Protein AF-A0A0B2SBH2-F1 (afdb_monomer)

Organism: Glycine soja (NCBI:txid3848)

Foldseek 3Di:
DDDPPPLQPKDKDFFACVVCPVNTDQKDFDWDDPDPVDTDTQDIDGDDRDHTIDIDGSPPPPPD

Sequence (64 aa):
MWGFILLWQLIVLFLVFKLDESYTPSKVSIRAGDGFHNLKEIKTVELVKPTGWVYLSLSGADPR

Inte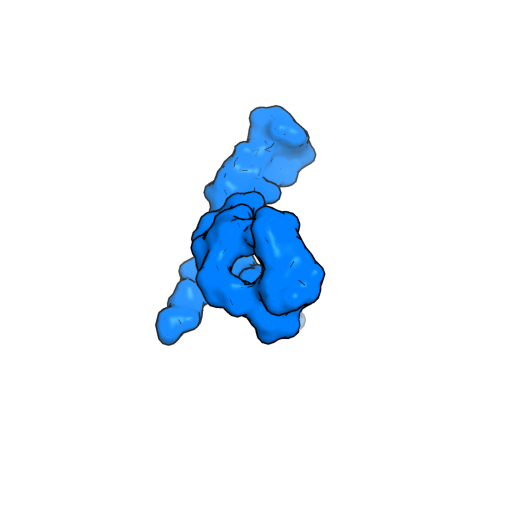rPro domains:
  IPR004939 APC10/DOC domain [PF03256] (10-60)
  IPR004939 APC10/DOC domain [PS51284] (1-64)
  IPR008979 Galactose-binding-like domain superfamily [SSF49785] (11-60)
  IPR016901 Anaphase-promoting complex subunit APC10/Doc1 [PTHR12936] (9-61)

Solvent-accessible surface area (backbone atoms only — not comparable to full-atom values): 4337 Å² total; per-residue (Å²): 137,87,76,87,81,79,84,75,50,66,48,76,46,79,40,45,27,92,80,48,50,91,74,44,71,53,63,49,79,44,64,53,59,97,45,91,92,56,55,39,81,78,49,76,48,80,42,82,72,47,76,46,81,44,80,44,69,69,54,91,73,77,84,122

Radius of gyration: 14.82 Å; Cα contacts (8 Å, |Δi|>4): 83; chains: 1; bounding box: 32×23×49 Å

Mean predicted aligned error: 7.09 Å

Structure (mmCIF, N/CA/C/O backbone):
data_AF-A0A0B2SBH2-F1
#
_entry.id   AF-A0A0B2SBH2-F1
#
loop_
_atom_site.group_PDB
_atom_site.id
_atom_site.type_symbol
_atom_site.label_atom_id
_atom_site.label_alt_id
_atom_site.label_comp_id
_atom_site.label_as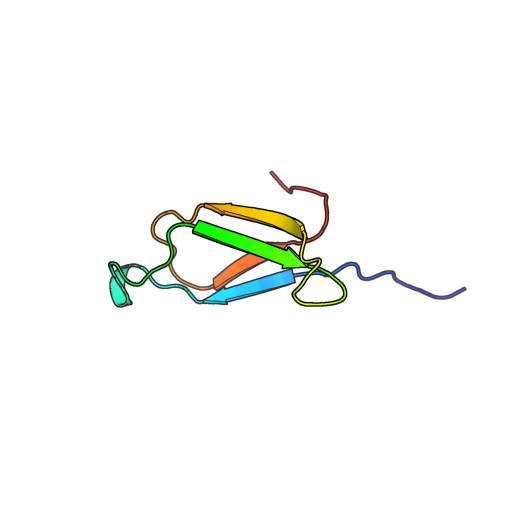ym_id
_atom_site.label_entity_id
_atom_site.label_seq_id
_atom_site.pdbx_PDB_ins_code
_atom_site.Cartn_x
_atom_site.Cartn_y
_atom_site.Cartn_z
_atom_site.occupancy
_atom_site.B_iso_or_equiv
_atom_site.auth_seq_id
_atom_site.auth_comp_id
_atom_site.auth_asym_id
_atom_site.auth_atom_id
_atom_site.pdbx_PDB_model_num
ATOM 1 N N . MET A 1 1 ? -4.594 -17.198 -34.488 1.00 41.00 1 MET A N 1
ATOM 2 C CA . MET A 1 1 ? -3.569 -16.381 -33.805 1.00 41.00 1 MET A CA 1
ATOM 3 C C . MET A 1 1 ? -4.189 -15.92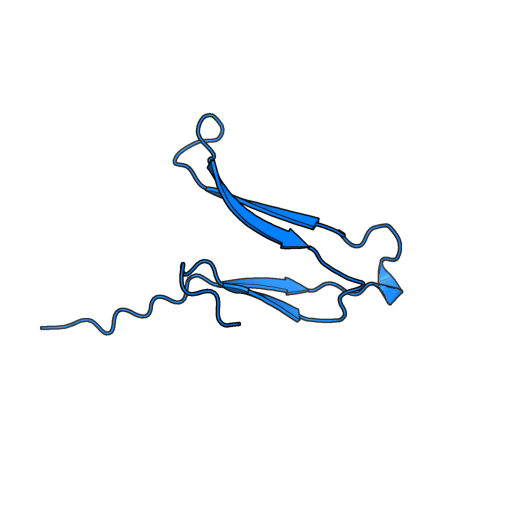0 -32.490 1.00 41.00 1 MET A C 1
ATOM 5 O O . MET A 1 1 ? -4.968 -14.987 -32.500 1.00 41.00 1 MET A O 1
ATOM 9 N N . TRP A 1 2 ? -4.304 -16.837 -31.528 1.00 40.62 2 TRP A N 1
ATOM 10 C CA . TRP A 1 2 ? -3.419 -16.974 -30.357 1.00 40.62 2 TRP A CA 1
ATOM 11 C C . TRP A 1 2 ? -3.416 -15.726 -29.470 1.00 40.62 2 TRP A C 1
ATOM 13 O O . TRP A 1 2 ? -2.823 -14.718 -29.832 1.00 40.62 2 TRP A O 1
ATOM 23 N N . GLY A 1 3 ? -4.037 -15.853 -28.294 1.00 44.88 3 GLY A N 1
ATOM 24 C CA . GLY A 1 3 ? -3.793 -14.974 -27.154 1.00 44.88 3 GLY A CA 1
ATOM 25 C C . GLY A 1 3 ? -5.046 -14.317 -26.593 1.00 44.88 3 GLY A C 1
ATOM 26 O O . GLY A 1 3 ? -5.321 -13.158 -26.878 1.00 44.88 3 GLY A O 1
ATOM 27 N N . PHE A 1 4 ? -5.763 -15.027 -25.722 1.00 47.88 4 PHE A N 1
ATOM 28 C CA . PHE A 1 4 ? -6.505 -14.367 -24.651 1.00 47.88 4 PHE A CA 1
ATOM 29 C C . PHE A 1 4 ? -5.496 -13.541 -23.844 1.00 47.88 4 PHE A C 1
ATOM 31 O O . PHE A 1 4 ? -4.707 -14.096 -23.081 1.00 47.88 4 PHE A O 1
ATOM 38 N N . ILE A 1 5 ? -5.472 -12.225 -24.040 1.00 53.47 5 ILE A N 1
ATOM 39 C CA . ILE A 1 5 ? -4.691 -11.317 -23.201 1.00 53.47 5 ILE A CA 1
ATOM 40 C C . ILE A 1 5 ? -5.457 -11.180 -21.878 1.00 53.47 5 ILE A C 1
ATOM 42 O O . ILE A 1 5 ? -6.304 -10.310 -21.699 1.00 53.47 5 ILE A O 1
ATOM 46 N N . LEU A 1 6 ? -5.203 -12.110 -20.957 1.00 51.00 6 LEU A N 1
ATOM 47 C CA . LEU A 1 6 ? -5.634 -12.023 -19.564 1.00 51.00 6 LEU A CA 1
ATOM 48 C C . LEU A 1 6 ? -4.807 -10.920 -18.881 1.00 51.00 6 LEU A C 1
ATOM 50 O O . LEU A 1 6 ? -3.778 -11.191 -18.270 1.00 51.00 6 LEU A O 1
ATOM 54 N N . LEU A 1 7 ? -5.243 -9.662 -18.990 1.00 54.16 7 LEU A N 1
ATOM 55 C CA . LEU A 1 7 ? -4.704 -8.543 -18.202 1.00 54.16 7 LEU A CA 1
ATOM 56 C C . LEU A 1 7 ? -5.217 -8.628 -16.756 1.00 54.16 7 LEU A C 1
ATOM 58 O O . LEU A 1 7 ? -5.992 -7.786 -16.318 1.00 54.16 7 LEU A O 1
ATOM 62 N N . TRP A 1 8 ? -4.805 -9.647 -16.002 1.00 60.31 8 TRP A N 1
ATOM 63 C CA . TRP A 1 8 ? -5.078 -9.729 -14.561 1.00 60.31 8 TRP A CA 1
ATOM 64 C C . TRP A 1 8 ? -3.855 -9.270 -13.775 1.00 60.31 8 TRP A C 1
ATOM 66 O O . TRP A 1 8 ? -3.150 -10.059 -13.155 1.00 60.31 8 TRP A O 1
ATOM 76 N N . GLN A 1 9 ? -3.577 -7.969 -13.823 1.00 85.06 9 GLN A N 1
ATOM 77 C CA . GLN A 1 9 ? -2.609 -7.359 -12.916 1.00 85.06 9 GLN A CA 1
ATOM 78 C C . GLN A 1 9 ? -3.345 -6.978 -11.627 1.00 85.06 9 GLN A C 1
ATOM 80 O O . GLN A 1 9 ? -3.957 -5.914 -11.544 1.00 85.06 9 GLN A O 1
ATOM 85 N N . LEU A 1 10 ? -3.335 -7.881 -10.646 1.00 89.50 10 LEU A N 1
ATOM 86 C CA . LEU A 1 10 ? -4.080 -7.753 -9.394 1.00 89.50 10 LEU A CA 1
ATOM 87 C C . LEU A 1 10 ? -3.152 -7.960 -8.195 1.00 89.50 10 LEU A C 1
ATOM 89 O O . LEU A 1 10 ? -2.475 -8.981 -8.104 1.00 89.50 10 LEU A O 1
ATOM 93 N N . ILE A 1 11 ? -3.153 -7.012 -7.259 1.00 92.88 11 ILE A N 1
ATOM 94 C CA . ILE A 1 11 ? -2.532 -7.167 -5.938 1.00 92.88 11 ILE A CA 1
ATOM 95 C C . ILE A 1 11 ? -3.644 -7.460 -4.934 1.00 92.88 11 ILE A C 1
ATOM 97 O O . ILE A 1 11 ? -4.658 -6.768 -4.928 1.00 92.88 11 ILE A O 1
ATOM 101 N N . VAL A 1 12 ? -3.463 -8.465 -4.078 1.00 94.88 12 VAL A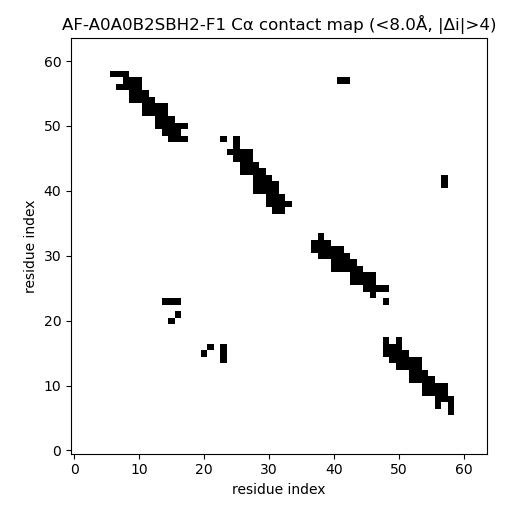 N 1
ATOM 102 C CA . VAL A 1 12 ? -4.433 -8.801 -3.028 1.00 94.88 12 VAL A CA 1
ATOM 103 C C . VAL A 1 12 ? -3.754 -8.713 -1.665 1.00 94.88 12 VAL A C 1
ATOM 105 O O . VAL A 1 12 ? -2.707 -9.320 -1.456 1.00 94.88 12 VAL A O 1
ATOM 108 N N . LEU A 1 13 ? -4.339 -7.947 -0.747 1.00 95.81 13 LEU A N 1
ATOM 109 C CA . LEU A 1 13 ? -3.860 -7.766 0.626 1.00 95.81 13 LEU A CA 1
ATOM 110 C C . LEU A 1 13 ? -4.900 -8.325 1.596 1.00 95.81 13 LEU A C 1
ATOM 112 O O . LEU A 1 13 ? -6.088 -8.099 1.398 1.00 95.81 13 LEU A O 1
ATOM 116 N N . PHE A 1 14 ? -4.487 -9.021 2.651 1.00 96.81 14 PHE A N 1
ATOM 117 C CA . PHE A 1 14 ? -5.393 -9.382 3.743 1.00 96.81 14 PHE A CA 1
ATOM 118 C C . PHE A 1 14 ? -5.184 -8.409 4.897 1.00 96.81 14 PHE A C 1
ATOM 120 O O . PHE A 1 14 ? -4.087 -8.346 5.444 1.00 96.81 14 PHE A O 1
ATOM 127 N N . LEU A 1 15 ? -6.211 -7.631 5.235 1.00 97.62 15 LEU A N 1
ATOM 128 C CA . LEU A 1 15 ? -6.132 -6.571 6.238 1.00 97.62 15 LEU A CA 1
ATOM 129 C C . LEU A 1 15 ? -7.337 -6.651 7.170 1.00 97.62 15 LEU A C 1
ATOM 131 O O . LEU A 1 15 ? -8.474 -6.722 6.702 1.00 97.62 15 LEU A O 1
ATOM 135 N N . VAL A 1 16 ? -7.116 -6.614 8.483 1.00 97.69 16 VAL A N 1
ATOM 136 C CA . VAL A 1 16 ? -8.199 -6.702 9.471 1.00 97.69 16 VAL A CA 1
ATOM 137 C C . VAL A 1 16 ? -8.025 -5.626 10.534 1.00 97.69 16 VAL A C 1
ATOM 139 O O . VAL A 1 16 ? -7.353 -5.822 11.541 1.00 97.69 16 VAL A O 1
ATOM 142 N N . PHE A 1 17 ? -8.724 -4.502 10.358 1.00 97.50 17 PHE A N 1
ATOM 143 C CA . PHE A 1 17 ? -8.611 -3.344 11.247 1.00 97.50 17 PHE A CA 1
ATOM 144 C C . PHE A 1 17 ? -8.887 -3.662 12.717 1.00 97.50 17 PHE A C 1
ATOM 146 O O . PHE A 1 17 ? -8.236 -3.126 13.603 1.0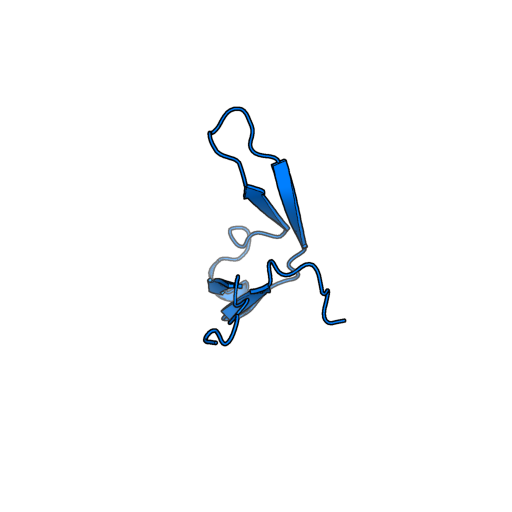0 97.50 17 PHE A O 1
ATOM 153 N N . LYS A 1 18 ? -9.855 -4.539 12.995 1.00 96.88 18 LYS A N 1
ATOM 154 C CA . LYS A 1 18 ? -10.188 -4.917 14.376 1.00 96.88 18 LYS A CA 1
ATOM 155 C C . LYS A 1 18 ? -9.106 -5.754 15.063 1.00 96.88 18 LYS A C 1
ATOM 157 O O . LYS A 1 18 ? -9.133 -5.832 16.282 1.00 96.88 18 LYS A O 1
ATOM 162 N N . LEU A 1 19 ? -8.238 -6.416 14.298 1.00 97.50 19 LEU A N 1
ATOM 163 C CA . LEU A 1 19 ? -7.176 -7.266 14.832 1.00 97.50 19 LEU A CA 1
ATOM 164 C C . LEU A 1 19 ? -5.877 -6.472 15.002 1.00 97.50 19 LEU A C 1
ATOM 166 O O . LEU A 1 19 ? -5.233 -6.586 16.037 1.00 9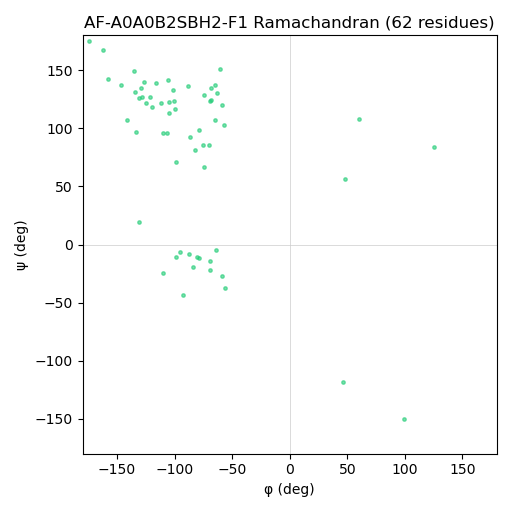7.50 19 LEU A O 1
ATOM 170 N N . ASP A 1 20 ? -5.536 -5.652 14.003 1.00 97.44 20 ASP A N 1
ATOM 171 C CA . ASP A 1 20 ? -4.253 -4.941 13.936 1.00 97.44 20 ASP A CA 1
ATOM 172 C C . ASP A 1 20 ? -4.339 -3.478 14.419 1.00 97.44 20 ASP A C 1
ATOM 174 O O . ASP A 1 20 ? -3.319 -2.813 14.591 1.00 97.44 20 ASP A O 1
ATOM 178 N N . GLU A 1 21 ? -5.545 -2.945 14.636 1.00 95.12 21 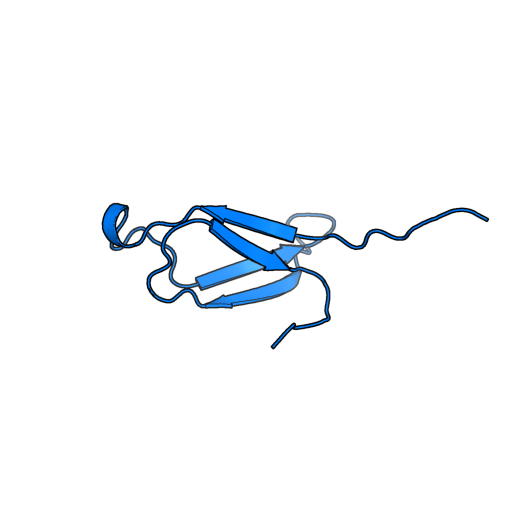GLU A N 1
ATOM 179 C CA . GLU A 1 21 ? -5.811 -1.577 15.100 1.00 95.12 21 GLU A CA 1
ATOM 180 C C . GLU A 1 21 ? -4.978 -0.519 14.344 1.00 95.12 21 GLU A C 1
ATOM 182 O O . GLU A 1 21 ? -5.110 -0.375 13.124 1.00 95.12 21 GLU A O 1
ATOM 187 N N . SER A 1 22 ? -4.113 0.220 15.048 1.00 95.31 22 SER A N 1
ATOM 188 C CA . SER A 1 22 ? -3.261 1.279 14.494 1.00 95.31 22 SER A CA 1
ATOM 189 C C . SER A 1 22 ? -2.145 0.771 13.575 1.00 95.31 22 SER A C 1
ATOM 191 O O . SER A 1 22 ? -1.585 1.571 12.827 1.00 95.31 22 SER A O 1
ATOM 193 N N . TYR A 1 23 ? -1.847 -0.533 13.577 1.00 95.88 23 TYR A N 1
ATOM 194 C CA . TYR A 1 23 ? -0.910 -1.154 12.636 1.00 95.88 23 TYR A CA 1
ATOM 195 C C . TYR A 1 23 ? -1.533 -1.406 11.259 1.00 95.88 23 TYR A C 1
ATOM 197 O O . TYR A 1 23 ? -0.814 -1.675 10.296 1.00 95.88 23 TYR A O 1
ATOM 205 N N . THR A 1 24 ? -2.856 -1.281 11.133 1.00 97.38 24 THR A N 1
ATOM 206 C CA . THR A 1 24 ? -3.528 -1.390 9.837 1.00 97.38 24 THR A CA 1
ATOM 207 C C . THR A 1 24 ? -3.179 -0.176 8.974 1.00 97.38 24 THR A C 1
ATOM 209 O O . THR A 1 24 ? -3.465 0.954 9.380 1.00 97.38 24 THR A O 1
ATOM 212 N N . PRO A 1 25 ? -2.617 -0.356 7.766 1.00 97.44 25 PRO A N 1
ATOM 213 C CA . PRO A 1 25 ? -2.284 0.769 6.905 1.00 97.44 25 PRO A CA 1
ATOM 214 C C . PRO A 1 25 ? -3.553 1.526 6.498 1.00 97.44 25 PRO A C 1
ATOM 216 O O . PRO A 1 25 ? -4.517 0.932 6.017 1.00 97.44 25 PRO A O 1
ATOM 219 N N . SER A 1 26 ? -3.534 2.850 6.650 1.00 96.44 26 SER A N 1
ATOM 220 C CA . SER A 1 26 ? -4.595 3.742 6.163 1.00 96.44 26 SER A CA 1
ATOM 221 C C . SER A 1 26 ? -4.419 4.124 4.694 1.00 96.44 26 SER A C 1
ATOM 223 O O . SER A 1 26 ? -5.378 4.536 4.051 1.00 96.44 26 SER A O 1
ATOM 225 N N . LYS A 1 27 ? -3.208 3.967 4.148 1.00 96.69 27 LYS A N 1
ATOM 226 C CA . LYS A 1 27 ? -2.862 4.311 2.769 1.00 96.69 27 LYS A CA 1
ATOM 227 C C . LYS A 1 27 ? -1.812 3.356 2.218 1.00 96.69 27 LYS A C 1
ATOM 229 O O . LYS A 1 27 ? -0.830 3.055 2.892 1.00 96.69 27 LYS A O 1
ATOM 234 N N . VAL A 1 28 ? -1.990 2.929 0.971 1.00 96.50 28 VAL A N 1
ATOM 235 C CA . VAL A 1 28 ?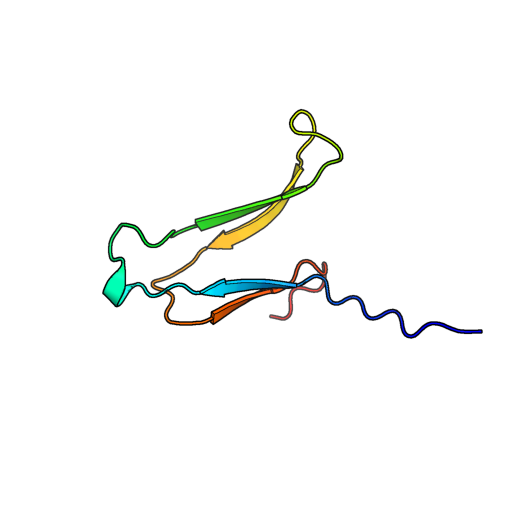 -1.033 2.101 0.227 1.00 96.50 28 VAL A CA 1
ATOM 236 C C . VAL A 1 28 ? -0.684 2.802 -1.086 1.00 96.50 28 VAL A C 1
ATOM 238 O O . VAL A 1 28 ? -1.566 3.085 -1.894 1.00 96.50 28 VAL A O 1
ATOM 241 N N . SER A 1 29 ? 0.606 3.076 -1.297 1.00 95.88 29 SER A N 1
ATOM 242 C CA . SER A 1 29 ? 1.162 3.563 -2.567 1.00 95.88 29 SER A CA 1
ATOM 243 C C . SER A 1 29 ? 1.891 2.414 -3.257 1.00 95.88 29 SER A C 1
ATOM 245 O O . SER A 1 29 ? 2.795 1.804 -2.686 1.00 95.88 29 SER A O 1
ATOM 247 N N . ILE A 1 30 ? 1.477 2.104 -4.481 1.00 94.56 30 ILE A N 1
ATOM 248 C CA . ILE A 1 30 ? 2.070 1.078 -5.332 1.00 94.56 30 ILE A CA 1
ATOM 249 C C . ILE A 1 30 ? 2.970 1.788 -6.337 1.00 94.56 30 ILE A C 1
ATOM 251 O O . ILE A 1 30 ? 2.524 2.663 -7.088 1.00 94.56 30 ILE A O 1
ATOM 255 N N . ARG A 1 31 ? 4.246 1.398 -6.356 1.00 94.44 31 ARG A N 1
ATOM 256 C CA . ARG A 1 31 ? 5.267 1.972 -7.234 1.00 94.44 31 ARG A CA 1
ATOM 257 C C . ARG A 1 31 ? 5.971 0.880 -8.023 1.00 94.44 31 ARG A C 1
ATOM 259 O O . ARG A 1 31 ? 6.273 -0.173 -7.470 1.00 94.44 31 ARG A O 1
ATOM 266 N N . ALA A 1 32 ? 6.242 1.145 -9.293 1.00 93.25 32 ALA A N 1
ATOM 267 C CA . ALA A 1 32 ? 6.912 0.216 -10.195 1.00 93.25 32 ALA A CA 1
ATOM 268 C C . ALA A 1 32 ? 7.997 0.935 -11.009 1.00 93.25 32 ALA A C 1
ATOM 270 O O . ALA A 1 32 ? 7.889 2.126 -11.300 1.00 93.25 32 ALA A O 1
ATOM 271 N N . GLY A 1 33 ? 9.049 0.201 -11.352 1.00 93.69 33 GLY A N 1
ATOM 272 C CA . GLY A 1 33 ? 10.228 0.653 -12.089 1.00 93.69 33 GLY A CA 1
ATOM 273 C C . GLY A 1 33 ? 11.132 -0.546 -12.378 1.00 93.69 33 GLY A C 1
ATOM 274 O O . GLY A 1 33 ? 10.837 -1.656 -11.931 1.00 93.69 33 GLY A O 1
ATOM 275 N N . ASP A 1 34 ? 12.211 -0.343 -13.124 1.00 94.56 34 ASP A N 1
ATOM 276 C CA . ASP A 1 34 ? 13.198 -1.398 -13.411 1.00 94.56 34 ASP A CA 1
ATOM 277 C C . ASP A 1 34 ? 14.303 -1.492 -12.334 1.00 94.56 34 ASP A C 1
ATOM 279 O O . ASP A 1 34 ? 15.069 -2.455 -12.307 1.00 94.56 34 ASP A O 1
ATOM 283 N N . GLY A 1 35 ? 14.344 -0.537 -11.397 1.00 92.31 35 GLY A N 1
ATOM 284 C CA . GLY A 1 35 ? 15.240 -0.530 -10.249 1.00 92.31 35 GLY A CA 1
ATOM 285 C C . GLY A 1 35 ? 14.783 0.426 -9.144 1.00 92.31 35 GLY A C 1
ATOM 286 O O . GLY A 1 35 ? 13.926 1.287 -9.328 1.00 92.31 35 GLY A O 1
ATOM 287 N N . PHE A 1 36 ? 15.384 0.315 -7.957 1.00 92.88 36 PHE A N 1
ATOM 288 C CA . PHE A 1 36 ? 14.992 1.136 -6.798 1.00 92.88 36 PHE A CA 1
ATOM 289 C C . PHE A 1 36 ? 15.107 2.651 -7.033 1.00 92.88 36 PHE A C 1
ATOM 291 O O . PHE A 1 36 ? 14.383 3.427 -6.415 1.00 92.88 36 PHE A O 1
ATOM 298 N N . HIS A 1 37 ? 15.996 3.074 -7.933 1.00 94.25 37 HIS A N 1
ATOM 299 C CA . HIS A 1 37 ? 16.252 4.482 -8.232 1.00 94.25 37 HIS A CA 1
ATOM 300 C C . HIS A 1 37 ? 15.220 5.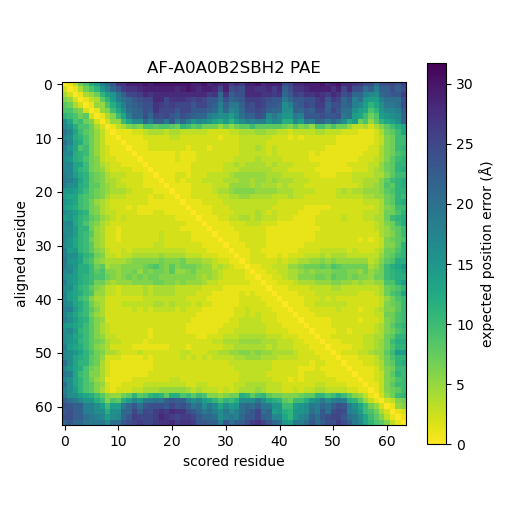111 -9.184 1.00 94.25 37 HIS A C 1
ATOM 302 O O . HIS A 1 37 ? 15.228 6.329 -9.349 1.00 94.25 37 HIS A O 1
ATOM 308 N N . ASN A 1 38 ? 14.340 4.324 -9.815 1.00 94.44 38 ASN A N 1
ATOM 309 C CA . ASN A 1 38 ? 13.386 4.827 -10.807 1.00 94.44 38 ASN A CA 1
ATOM 310 C C . ASN A 1 38 ? 11.935 4.374 -10.586 1.00 94.44 38 ASN A C 1
ATOM 312 O O . ASN A 1 38 ? 11.114 4.458 -11.501 1.00 94.44 38 ASN A O 1
ATOM 316 N N . LEU A 1 39 ? 11.606 3.935 -9.370 1.00 95.69 39 LEU A N 1
ATOM 317 C CA . LEU A 1 39 ? 10.236 3.605 -8.994 1.00 95.69 39 LEU A CA 1
ATOM 318 C C . LEU A 1 39 ? 9.321 4.827 -9.166 1.00 95.69 39 LEU A C 1
ATOM 320 O O . LEU A 1 39 ? 9.500 5.853 -8.507 1.00 95.69 39 LEU A O 1
ATOM 324 N N . LYS A 1 40 ? 8.301 4.696 -10.016 1.00 95.12 40 LYS A N 1
ATOM 325 C CA . LYS A 1 40 ? 7.229 5.682 -10.188 1.00 95.12 40 LYS A CA 1
ATOM 326 C C . LYS A 1 40 ? 5.956 5.178 -9.534 1.00 95.12 40 LYS A C 1
ATOM 328 O O . LYS A 1 40 ? 5.645 3.992 -9.606 1.00 95.12 40 LYS A O 1
ATOM 333 N N . GLU A 1 41 ? 5.218 6.078 -8.899 1.00 94.00 41 GLU A N 1
ATOM 334 C CA . GLU A 1 41 ? 3.903 5.752 -8.355 1.00 94.00 41 GLU A CA 1
ATOM 335 C C . GLU A 1 41 ? 2.913 5.490 -9.489 1.00 94.00 41 GLU A C 1
ATOM 337 O O . GLU A 1 41 ? 2.751 6.320 -10.380 1.00 94.00 41 GLU A O 1
ATOM 342 N N . ILE A 1 42 ? 2.289 4.312 -9.461 1.00 92.50 42 ILE A N 1
ATOM 343 C CA . ILE A 1 42 ? 1.321 3.875 -10.475 1.00 92.50 42 ILE A CA 1
ATOM 344 C C . ILE A 1 42 ? -0.102 3.818 -9.925 1.00 92.50 42 ILE A C 1
ATOM 346 O O . ILE A 1 42 ? -1.057 3.916 -10.691 1.00 92.50 42 ILE A O 1
ATOM 350 N N . LYS A 1 43 ? -0.262 3.661 -8.605 1.00 92.56 43 LYS A N 1
ATOM 351 C CA . LYS A 1 43 ? -1.566 3.655 -7.944 1.00 92.56 43 LYS A CA 1
ATOM 352 C C . LYS A 1 43 ? -1.422 4.009 -6.472 1.00 92.56 43 LYS A C 1
ATOM 354 O O . LYS A 1 43 ? -0.504 3.538 -5.810 1.00 92.56 43 LYS A O 1
ATOM 359 N N . THR A 1 44 ? -2.382 4.765 -5.960 1.00 95.12 44 THR A N 1
ATOM 360 C CA . THR A 1 44 ? -2.504 5.074 -4.537 1.00 95.12 44 THR A CA 1
ATOM 361 C C . THR A 1 44 ? -3.920 4.764 -4.082 1.00 95.12 44 THR A C 1
ATOM 363 O O . THR A 1 44 ? -4.882 5.088 -4.777 1.00 95.12 44 THR A O 1
ATOM 366 N N . VAL A 1 45 ? -4.042 4.095 -2.939 1.00 95.00 45 VAL A N 1
ATOM 367 C CA . VAL A 1 45 ? -5.313 3.619 -2.390 1.00 95.00 45 VAL A CA 1
ATOM 368 C C . VAL A 1 45 ? -5.406 4.033 -0.930 1.00 95.00 45 VAL A C 1
ATOM 370 O O . VAL A 1 45 ? -4.512 3.734 -0.141 1.00 95.00 45 VAL A O 1
ATOM 373 N N . GLU A 1 46 ? -6.494 4.710 -0.583 1.00 96.81 46 GLU A N 1
ATOM 374 C CA . GLU A 1 46 ? -6.864 4.998 0.802 1.00 96.81 46 GLU A CA 1
ATOM 375 C C . GLU A 1 46 ? -7.717 3.840 1.339 1.00 96.81 46 GLU A C 1
ATOM 377 O O . GLU A 1 46 ? -8.605 3.331 0.652 1.00 96.81 46 GLU A O 1
ATOM 382 N N . LEU A 1 47 ? -7.441 3.406 2.565 1.00 96.25 47 LEU A N 1
ATOM 383 C CA . LEU A 1 47 ? -8.069 2.263 3.215 1.00 96.25 47 LEU A CA 1
ATOM 384 C C . LEU A 1 47 ? -8.771 2.723 4.490 1.00 96.25 47 LEU A C 1
ATOM 386 O O . LEU A 1 47 ? -8.145 3.197 5.437 1.00 96.25 47 LEU A O 1
ATOM 390 N N . VAL A 1 48 ? -10.089 2.539 4.540 1.00 96.12 48 VAL A N 1
ATOM 391 C CA . VAL A 1 48 ? -10.907 2.938 5.690 1.00 96.12 48 VAL A CA 1
ATOM 392 C C . VAL A 1 48 ? -11.334 1.696 6.457 1.00 96.12 48 VAL A C 1
ATOM 394 O O . VAL A 1 48 ? -12.318 1.051 6.109 1.00 96.12 48 VAL A O 1
ATOM 397 N N . LYS A 1 49 ? -10.577 1.365 7.510 1.00 95.56 49 LYS A N 1
ATOM 398 C CA . LYS A 1 49 ? -10.843 0.231 8.416 1.00 95.56 49 LYS A CA 1
ATOM 399 C C . LYS A 1 49 ? -11.150 -1.086 7.664 1.00 95.56 49 LYS A C 1
ATOM 401 O O . LYS A 1 49 ? -12.214 -1.675 7.882 1.00 95.56 49 LYS A O 1
ATOM 406 N N . PRO A 1 50 ? -10.253 -1.551 6.771 1.00 96.69 50 PRO A N 1
ATOM 407 C CA . PRO A 1 50 ? -10.498 -2.742 5.960 1.00 96.69 50 PRO A CA 1
ATOM 408 C C . PRO A 1 50 ? -10.702 -3.988 6.829 1.00 96.69 50 PRO A C 1
ATOM 410 O O . PRO A 1 50 ? -10.185 -4.082 7.943 1.00 96.69 50 PRO A O 1
ATOM 413 N N . THR A 1 51 ? -11.483 -4.946 6.330 1.00 96.56 51 THR A N 1
ATOM 414 C CA . THR A 1 51 ? -11.712 -6.238 6.989 1.00 96.56 51 THR A CA 1
ATOM 415 C C . THR A 1 51 ? -11.753 -7.345 5.940 1.00 96.56 51 THR A C 1
ATOM 417 O O . THR A 1 51 ? -12.724 -7.462 5.197 1.00 96.56 51 THR A O 1
ATOM 420 N N . GLY A 1 52 ? -10.704 -8.163 5.892 1.00 96.69 52 GLY A N 1
ATOM 421 C CA . GLY A 1 52 ? -10.556 -9.285 4.969 1.00 96.69 52 GLY A CA 1
ATOM 422 C C . GLY A 1 52 ? -9.675 -8.967 3.760 1.00 96.69 52 GLY A C 1
ATOM 423 O O . GLY A 1 52 ? -8.732 -8.180 3.840 1.00 96.69 52 GLY A O 1
ATOM 424 N N . TRP A 1 53 ? -9.965 -9.628 2.639 1.00 97.06 53 TRP A N 1
ATOM 425 C CA . TRP A 1 53 ? -9.222 -9.472 1.390 1.00 97.06 53 TRP A CA 1
ATOM 426 C C . TRP A 1 53 ? -9.551 -8.144 0.697 1.00 97.06 53 TRP A C 1
ATOM 428 O O . TRP A 1 53 ? -10.711 -7.829 0.438 1.00 97.06 53 TRP A O 1
ATOM 438 N N . VAL A 1 54 ? -8.514 -7.390 0.352 1.00 95.38 54 VAL A N 1
ATOM 439 C CA . VAL A 1 54 ? -8.557 -6.136 -0.398 1.00 95.38 54 VAL A CA 1
ATOM 440 C C . VAL A 1 54 ? -7.917 -6.370 -1.761 1.00 95.38 54 VAL A C 1
ATOM 442 O O . VAL A 1 54 ? -6.754 -6.757 -1.846 1.00 95.38 54 VAL A O 1
ATOM 445 N N . TYR A 1 55 ? -8.677 -6.115 -2.823 1.00 93.25 55 TYR A N 1
ATOM 446 C CA . TYR A 1 55 ? -8.296 -6.378 -4.209 1.00 93.25 55 TYR A CA 1
ATOM 447 C C . TYR A 1 55 ? -7.930 -5.070 -4.914 1.00 93.25 55 TYR A C 1
ATOM 449 O O . TYR A 1 55 ? -8.775 -4.204 -5.129 1.00 93.25 55 TYR A O 1
ATOM 457 N N . LEU A 1 56 ? -6.661 -4.915 -5.277 1.00 91.69 56 LEU A N 1
ATOM 458 C CA . LEU A 1 56 ? -6.111 -3.716 -5.900 1.00 91.69 56 LEU A CA 1
ATOM 459 C C . LEU A 1 56 ? -5.758 -4.010 -7.359 1.00 91.69 56 LEU A C 1
ATOM 461 O O . LEU A 1 56 ? -4.681 -4.529 -7.660 1.00 91.69 56 LEU A O 1
ATOM 465 N N . SER A 1 57 ? -6.671 -3.677 -8.275 1.00 89.62 57 SER A N 1
ATOM 466 C CA . SER A 1 57 ? -6.391 -3.786 -9.712 1.00 89.62 57 SER A CA 1
ATOM 467 C C . SER A 1 57 ? -5.345 -2.756 -10.141 1.00 89.62 57 SER A C 1
ATOM 469 O O . SER A 1 57 ? -5.447 -1.586 -9.767 1.00 89.62 57 SER A O 1
ATOM 471 N N . LEU A 1 58 ? -4.360 -3.175 -10.930 1.00 87.19 58 LEU A N 1
ATOM 472 C CA . LEU A 1 58 ? -3.357 -2.299 -11.543 1.00 87.19 58 LEU A CA 1
ATOM 473 C C . LEU A 1 58 ? -3.729 -1.895 -12.974 1.00 87.19 58 LEU A C 1
ATOM 475 O O . LEU A 1 58 ? -3.053 -1.057 -13.565 1.00 87.19 58 LEU A O 1
ATOM 479 N N . SER A 1 59 ? -4.803 -2.458 -13.537 1.00 81.06 59 SER A N 1
ATOM 480 C CA . SER A 1 59 ? -5.310 -2.011 -14.832 1.00 81.06 59 SER A CA 1
ATOM 481 C C . SER A 1 59 ? -5.816 -0.572 -14.727 1.00 81.06 59 SER A C 1
ATOM 483 O O . SER A 1 59 ? -6.551 -0.248 -13.797 1.00 81.06 59 SER A O 1
ATOM 485 N N . GLY A 1 60 ? -5.499 0.270 -15.715 1.00 64.62 60 GLY A N 1
ATOM 486 C CA . GLY A 1 60 ? -5.940 1.672 -15.766 1.00 64.62 60 GLY A CA 1
ATOM 487 C C . GLY A 1 60 ? -7.457 1.885 -15.889 1.00 64.62 60 GLY A C 1
ATOM 488 O O . GLY A 1 60 ? -7.912 3.023 -15.840 1.00 64.62 60 GLY A O 1
ATOM 489 N N . ALA A 1 61 ? -8.245 0.816 -16.038 1.00 50.59 61 ALA A N 1
ATOM 490 C CA . ALA A 1 61 ? -9.689 0.875 -15.868 1.00 50.59 61 ALA A CA 1
ATOM 491 C C . ALA A 1 61 ? -10.001 0.871 -14.366 1.00 50.59 61 ALA A C 1
ATOM 493 O O . ALA A 1 61 ? -9.967 -0.179 -13.729 1.00 50.59 61 ALA A O 1
ATOM 494 N N . ASP A 1 62 ? -10.251 2.055 -13.810 1.00 48.56 62 ASP A N 1
ATOM 495 C CA . ASP A 1 62 ? -10.900 2.229 -12.511 1.00 48.56 62 ASP A CA 1
ATOM 496 C C . ASP A 1 62 ? -12.342 1.704 -12.638 1.00 48.56 62 ASP A C 1
ATOM 498 O O . ASP A 1 62 ? -13.142 2.331 -13.340 1.00 48.56 62 ASP A O 1
ATOM 502 N N . PRO A 1 63 ? -12.693 0.542 -12.055 1.00 47.19 63 PRO A N 1
ATOM 503 C CA . PRO A 1 63 ? -14.068 0.087 -12.028 1.00 47.19 63 PRO A CA 1
ATOM 504 C C . PRO A 1 63 ? -14.731 0.809 -10.857 1.00 47.19 63 PRO A C 1
ATOM 506 O O . PRO A 1 63 ? -14.789 0.280 -9.749 1.00 47.19 63 PRO A O 1
ATOM 509 N N . ARG A 1 64 ? -15.134 2.059 -11.077 1.00 48.31 64 ARG A N 1
ATOM 510 C CA . ARG A 1 64 ? -16.099 2.689 -10.175 1.00 48.31 64 ARG A CA 1
ATOM 511 C C . ARG A 1 64 ? -17.412 1.925 -10.208 1.00 48.31 64 ARG A C 1
ATOM 513 O O . ARG A 1 64 ? -17.818 1.531 -11.326 1.00 48.31 64 ARG A O 1
#

Nearest PDB structures (foldseek):
  1jhj-assembly1_A  TM=9.698E-01  e=3.141E-04  Homo sapiens
  9gaw-assembly1_L  TM=9.828E-01  e=4.328E-04  Homo sapiens
  5l9t-assembly1_L  TM=9.192E-01  e=3.807E-04  Homo sapiens
  5l9u-assembly1_L  TM=9.192E-01  e=9.341E-04  Homo sapiens
  8a61-assembly1_A  TM=9.044E-01  e=3.850E-02  Saccharomyces cerevisiae

Secondary structure (DSSP, 8-state):
---------EEEEEEEHHHHGGGS-SEEEEEE-SSGGG-EEEEEEE-SS-EEEEEEE-SS----

pLDDT: mean 85.52, std 18.3, range [40.62, 97.69]